Protein AF-A0A3D8I9I7-F1 (afdb_monomer_lite)

Radius of gyration: 12.38 Å; chains: 1; bounding box: 30×31×28 Å

pLDDT: mean 94.33, std 6.37, range [60.06, 98.44]

Sequence (103 aa):
MITFNFDKEYTTTPYARNEEHDKEKNGKDFEENYLSKWINEKREVLIKVDNLELPFSDSFVDASFCKLIRQDKELFNKYIKIDDKTEDEKDLLNTIKEVLARQ

Structure (mmCIF, N/CA/C/O backbone):
data_AF-A0A3D8I9I7-F1
#
_entry.id   AF-A0A3D8I9I7-F1
#
loop_
_atom_site.group_PDB
_atom_site.id
_atom_site.type_symbol
_atom_site.label_atom_id
_atom_site.label_alt_id
_atom_site.label_comp_id
_atom_site.label_asym_id
_atom_site.label_entity_id
_atom_site.label_seq_id
_atom_site.pdbx_PDB_ins_code
_atom_site.Cartn_x
_atom_site.Cartn_y
_atom_site.Cartn_z
_atom_site.occupancy
_atom_site.B_iso_or_equiv
_atom_site.auth_seq_id
_atom_site.auth_comp_id
_atom_site.auth_asym_id
_atom_site.auth_atom_id
_atom_site.pdbx_PDB_model_num
ATOM 1 N N . MET A 1 1 ? -10.817 12.903 4.342 1.00 89.50 1 MET A N 1
ATOM 2 C CA . MET A 1 1 ? -10.068 12.006 3.443 1.00 89.50 1 MET A CA 1
ATOM 3 C C . MET A 1 1 ? -9.142 12.839 2.571 1.00 89.50 1 MET A C 1
ATOM 5 O O . MET A 1 1 ? -9.613 13.818 2.003 1.00 89.50 1 MET A O 1
ATOM 9 N N . ILE A 1 2 ? -7.852 12.509 2.528 1.00 96.06 2 ILE A N 1
ATOM 10 C CA . ILE A 1 2 ? -6.859 13.129 1.633 1.00 96.06 2 ILE A CA 1
ATOM 11 C C . ILE A 1 2 ? -6.513 12.188 0.479 1.00 96.06 2 ILE A C 1
ATOM 13 O O . ILE A 1 2 ? -6.663 10.979 0.625 1.00 96.06 2 ILE A O 1
ATOM 17 N N . THR A 1 3 ? -6.039 12.734 -0.637 1.00 97.38 3 THR A N 1
ATOM 18 C CA . THR A 1 3 ? -5.545 11.948 -1.775 1.00 97.38 3 THR A CA 1
ATOM 19 C C . THR A 1 3 ? -4.024 11.926 -1.746 1.00 97.38 3 THR A C 1
ATOM 21 O O . THR A 1 3 ? -3.424 12.985 -1.588 1.00 97.38 3 THR A O 1
ATOM 24 N N . PHE A 1 4 ? -3.434 10.744 -1.909 1.00 97.56 4 PHE A N 1
ATOM 25 C CA . PHE A 1 4 ? -1.994 10.534 -2.023 1.00 97.56 4 PHE A CA 1
ATOM 26 C C . PHE A 1 4 ? -1.682 9.911 -3.385 1.00 97.56 4 PHE A C 1
ATOM 28 O O . PHE A 1 4 ? -2.145 8.808 -3.661 1.00 97.56 4 PHE A O 1
ATOM 35 N N . ASN A 1 5 ? -0.936 10.605 -4.240 1.00 96.81 5 ASN A N 1
ATOM 36 C CA . ASN A 1 5 ? -0.544 10.126 -5.567 1.00 96.81 5 ASN A CA 1
ATOM 37 C C . ASN A 1 5 ? 0.831 9.467 -5.471 1.00 96.81 5 ASN A C 1
ATOM 39 O O . ASN A 1 5 ? 1.838 10.149 -5.289 1.00 96.81 5 ASN A O 1
ATOM 43 N N . PHE A 1 6 ? 0.865 8.143 -5.559 1.00 96.12 6 PHE A N 1
ATOM 44 C CA . PHE A 1 6 ? 2.038 7.340 -5.235 1.00 96.12 6 PHE A CA 1
ATOM 45 C C . PHE A 1 6 ? 3.247 7.641 -6.135 1.00 96.12 6 PHE A C 1
ATOM 47 O O . PHE A 1 6 ? 4.361 7.794 -5.636 1.00 96.12 6 PHE A O 1
ATOM 54 N N . ASP A 1 7 ? 3.019 7.807 -7.437 1.00 94.38 7 ASP A N 1
ATOM 55 C CA . ASP A 1 7 ? 4.032 8.155 -8.439 1.00 94.38 7 ASP A CA 1
ATOM 56 C C . ASP A 1 7 ? 4.688 9.518 -8.162 1.00 94.38 7 ASP A C 1
ATOM 58 O O . ASP A 1 7 ? 5.908 9.662 -8.248 1.00 94.38 7 ASP A O 1
ATOM 62 N N . LYS A 1 8 ? 3.887 10.518 -7.773 1.00 94.19 8 LYS A N 1
ATOM 63 C CA . LYS A 1 8 ? 4.353 11.898 -7.542 1.00 94.19 8 LYS A CA 1
ATOM 64 C C . LYS A 1 8 ? 4.956 12.104 -6.164 1.00 94.19 8 LYS A C 1
ATOM 66 O O . LYS A 1 8 ? 5.865 12.915 -6.005 1.00 94.19 8 LYS A O 1
ATOM 71 N N . GLU A 1 9 ? 4.395 11.439 -5.163 1.00 95.62 9 GLU A N 1
ATOM 72 C CA . GLU A 1 9 ? 4.714 11.685 -3.757 1.00 95.62 9 GLU A CA 1
ATOM 73 C C . GLU A 1 9 ? 5.711 10.673 -3.192 1.00 95.62 9 GLU A C 1
ATOM 75 O O . GLU A 1 9 ? 6.316 10.940 -2.152 1.00 95.62 9 GLU A O 1
ATOM 80 N N . TYR A 1 10 ? 5.910 9.537 -3.868 1.00 95.06 10 TYR A N 1
ATOM 81 C CA . TYR A 1 10 ? 6.801 8.485 -3.405 1.00 95.06 10 TYR A CA 1
ATOM 82 C C . TYR A 1 10 ? 7.750 7.989 -4.494 1.00 95.06 10 TYR A C 1
ATOM 84 O O . TYR A 1 10 ? 8.901 8.432 -4.539 1.00 95.06 10 TYR A O 1
ATOM 92 N N . THR A 1 11 ? 7.309 7.085 -5.369 1.00 94.19 11 THR A N 1
ATOM 93 C CA . THR A 1 11 ? 8.162 6.476 -6.396 1.00 94.19 11 THR A CA 1
ATOM 94 C C . THR A 1 11 ? 7.349 5.918 -7.558 1.00 94.19 11 THR A C 1
ATOM 96 O O . THR A 1 11 ? 6.218 5.474 -7.373 1.00 94.19 11 THR A O 1
ATOM 99 N N . THR A 1 12 ? 7.958 5.871 -8.740 1.00 94.06 12 THR A N 1
ATOM 100 C CA . THR A 1 12 ? 7.434 5.169 -9.920 1.00 94.06 12 THR A CA 1
ATOM 101 C C . THR A 1 12 ? 7.922 3.717 -10.004 1.00 94.06 12 THR A C 1
ATOM 103 O O . THR A 1 12 ? 7.432 2.963 -10.840 1.00 94.06 12 THR A O 1
ATOM 106 N N . THR A 1 13 ? 8.855 3.295 -9.137 1.00 93.31 13 THR A N 1
ATOM 107 C CA . THR A 1 13 ? 9.466 1.950 -9.156 1.00 93.31 13 THR A CA 1
ATOM 108 C C . THR A 1 13 ? 9.425 1.241 -7.786 1.00 93.31 13 THR A C 1
ATOM 110 O O . THR A 1 13 ? 10.474 1.013 -7.173 1.00 93.31 13 THR A O 1
ATOM 113 N N . PRO A 1 14 ? 8.239 0.893 -7.250 1.00 91.50 14 PRO A N 1
ATOM 114 C CA . PRO A 1 14 ? 8.086 0.284 -5.923 1.00 91.50 14 PRO A CA 1
ATOM 115 C C . PRO A 1 14 ? 8.520 -1.190 -5.882 1.00 91.50 14 PRO A C 1
ATOM 117 O O . PRO A 1 14 ? 7.708 -2.116 -5.955 1.00 91.50 14 PRO A O 1
ATOM 120 N N . TYR A 1 15 ? 9.829 -1.412 -5.743 1.00 89.19 15 TYR A N 1
ATOM 121 C CA . TYR A 1 15 ? 10.427 -2.740 -5.886 1.00 89.19 15 TYR A CA 1
ATOM 122 C C . TYR A 1 15 ? 11.003 -3.333 -4.593 1.00 89.19 15 TYR A C 1
ATOM 124 O O . TYR A 1 15 ? 10.799 -4.512 -4.307 1.00 89.19 15 TYR A O 1
ATOM 132 N N . ALA A 1 16 ? 11.761 -2.573 -3.806 1.00 88.75 16 ALA A N 1
ATOM 133 C CA . ALA A 1 16 ? 12.547 -3.152 -2.717 1.00 88.75 16 ALA A CA 1
ATOM 134 C C . ALA A 1 16 ? 11.723 -3.386 -1.443 1.00 88.75 16 ALA A C 1
ATOM 136 O O . ALA A 1 16 ? 10.828 -2.611 -1.107 1.00 88.75 16 ALA A O 1
ATOM 137 N N . ARG A 1 17 ? 12.087 -4.425 -0.677 1.00 88.75 17 ARG A N 1
ATOM 138 C CA . ARG A 1 17 ? 11.521 -4.683 0.659 1.00 88.75 17 ARG A CA 1
ATOM 139 C C . ARG A 1 17 ? 12.000 -3.652 1.688 1.00 88.75 17 ARG A C 1
ATOM 141 O O . ARG A 1 17 ? 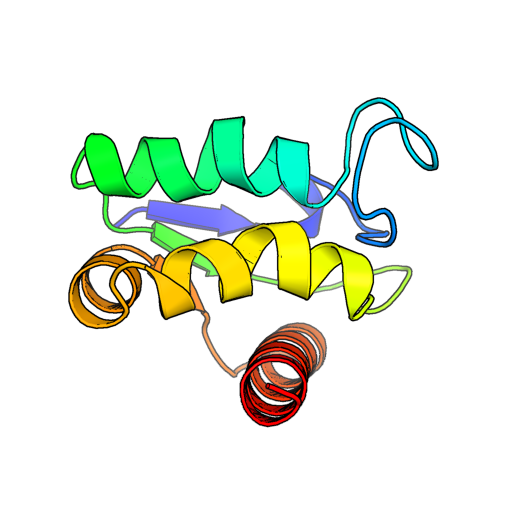11.210 -3.181 2.499 1.00 88.75 17 ARG A O 1
ATOM 148 N N . ASN A 1 18 ? 13.302 -3.366 1.678 1.00 85.94 18 ASN A N 1
ATOM 149 C CA . ASN A 1 18 ? 14.042 -2.619 2.696 1.00 85.94 18 ASN A CA 1
ATOM 150 C C . ASN A 1 18 ? 15.301 -1.949 2.089 1.00 85.94 18 ASN A C 1
ATOM 152 O O . ASN A 1 18 ? 15.574 -2.057 0.889 1.00 85.94 18 ASN A O 1
ATOM 156 N N . GLU A 1 19 ? 16.092 -1.318 2.959 1.00 83.81 19 GLU A N 1
ATOM 157 C CA . GLU A 1 19 ? 17.339 -0.601 2.652 1.00 83.81 19 GLU A CA 1
ATOM 158 C C . GLU A 1 19 ? 18.488 -1.455 2.088 1.00 83.81 19 GLU A C 1
ATOM 160 O O . GLU A 1 19 ? 1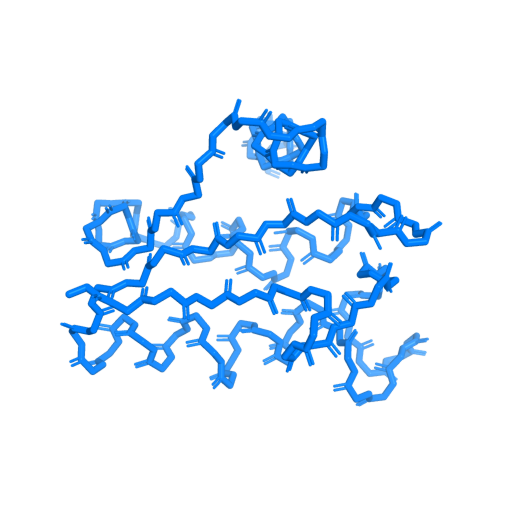9.460 -0.898 1.578 1.00 83.81 19 GLU A O 1
ATOM 165 N N . GLU A 1 20 ? 18.379 -2.789 2.121 1.00 78.88 20 GLU A N 1
ATOM 166 C CA . GLU A 1 20 ? 19.382 -3.691 1.529 1.00 78.88 20 GLU A CA 1
ATOM 167 C C . GLU A 1 20 ? 19.388 -3.611 -0.004 1.00 78.88 20 GLU A C 1
ATOM 169 O O . GLU A 1 20 ? 20.423 -3.828 -0.634 1.00 78.88 20 GLU A O 1
ATOM 174 N N . HIS A 1 21 ? 18.240 -3.276 -0.602 1.00 71.12 21 HIS A N 1
ATOM 175 C CA . HIS A 1 21 ? 18.051 -3.227 -2.053 1.00 71.12 21 HIS A CA 1
ATOM 176 C C . HIS A 1 21 ? 17.671 -1.836 -2.580 1.00 71.12 21 HIS A C 1
ATOM 178 O O . HIS A 1 21 ? 17.938 -1.551 -3.744 1.00 71.12 21 HIS A O 1
ATOM 184 N N . ASP A 1 22 ? 17.093 -0.969 -1.744 1.00 74.56 22 ASP A N 1
ATOM 185 C CA . ASP A 1 22 ? 16.852 0.446 -2.051 1.00 74.56 22 ASP A CA 1
ATOM 186 C C . ASP A 1 22 ? 16.846 1.248 -0.751 1.00 74.56 22 ASP A C 1
ATOM 188 O O . ASP A 1 22 ? 16.035 0.986 0.135 1.00 74.56 22 ASP A O 1
ATOM 192 N N . LYS A 1 23 ? 17.746 2.223 -0.626 1.00 71.25 23 LYS A N 1
ATOM 193 C CA . LYS A 1 23 ? 17.993 2.923 0.639 1.00 71.25 23 LYS A CA 1
ATOM 194 C C . LYS A 1 23 ? 16.845 3.812 1.107 1.00 71.25 23 LYS A C 1
ATOM 196 O O . LYS A 1 23 ? 16.713 3.983 2.312 1.00 71.25 23 LYS A O 1
ATOM 201 N N . GLU A 1 24 ? 16.058 4.393 0.203 1.00 76.75 24 GLU A N 1
ATOM 202 C CA . GLU A 1 24 ? 15.176 5.514 0.570 1.00 76.75 24 GLU A CA 1
ATOM 203 C C . GLU A 1 24 ? 13.715 5.324 0.156 1.00 76.75 24 GLU A C 1
ATOM 205 O O . GLU A 1 24 ? 12.856 5.993 0.720 1.00 76.75 24 GLU A O 1
ATOM 210 N N . LYS A 1 25 ? 13.398 4.433 -0.796 1.00 88.00 25 LYS A N 1
ATOM 211 C CA . LYS A 1 25 ? 12.025 4.284 -1.317 1.00 88.00 25 LYS A CA 1
ATOM 212 C C . LYS A 1 25 ? 11.593 2.821 -1.429 1.00 88.00 25 LYS A C 1
ATOM 214 O O . LYS A 1 25 ? 11.341 2.293 -2.511 1.00 88.00 25 LYS A O 1
ATOM 219 N N . ASN A 1 26 ? 11.530 2.153 -0.280 1.00 94.31 26 ASN A N 1
ATOM 220 C CA . ASN A 1 26 ? 11.247 0.723 -0.145 1.00 94.31 26 ASN A CA 1
ATOM 221 C C . ASN A 1 26 ? 9.988 0.442 0.700 1.00 94.31 26 ASN A C 1
ATOM 223 O O . ASN A 1 26 ? 9.449 1.319 1.368 1.00 94.31 26 ASN A O 1
ATOM 227 N N . GLY A 1 27 ? 9.514 -0.806 0.695 1.00 95.19 27 GLY A N 1
ATOM 228 C CA . GLY A 1 27 ? 8.269 -1.181 1.371 1.00 95.19 27 GLY A CA 1
ATOM 229 C C . GLY A 1 27 ? 8.266 -0.893 2.878 1.00 95.19 27 GLY A C 1
ATOM 230 O O . GLY A 1 27 ? 7.250 -0.448 3.407 1.00 95.19 27 GLY A O 1
ATOM 231 N N . LYS A 1 28 ? 9.397 -1.095 3.567 1.00 95.38 28 LYS A N 1
ATOM 232 C CA . LYS A 1 28 ? 9.539 -0.764 4.994 1.00 95.38 28 LYS A CA 1
ATOM 233 C C . LYS A 1 28 ? 9.428 0.743 5.236 1.00 95.38 28 LYS A C 1
ATOM 235 O O . LYS A 1 28 ? 8.716 1.157 6.143 1.00 95.38 28 LYS A O 1
ATOM 240 N N . ASP A 1 29 ? 10.093 1.552 4.420 1.00 95.94 29 ASP A N 1
ATOM 241 C CA . ASP A 1 29 ? 10.005 3.008 4.517 1.00 95.94 29 ASP A CA 1
ATOM 242 C C . ASP A 1 29 ? 8.563 3.502 4.292 1.00 95.94 29 ASP A C 1
ATOM 244 O O . ASP A 1 29 ? 8.034 4.266 5.102 1.00 95.94 29 ASP A O 1
ATOM 248 N N . PHE A 1 30 ? 7.880 2.995 3.259 1.00 97.31 30 PHE A N 1
ATOM 249 C CA . PHE A 1 30 ? 6.489 3.367 2.991 1.00 97.31 30 PHE A CA 1
ATOM 250 C C . PHE A 1 30 ? 5.539 2.954 4.128 1.00 97.31 30 PHE A C 1
ATOM 252 O O . PHE A 1 30 ? 4.606 3.683 4.472 1.00 97.31 30 PHE A O 1
ATOM 259 N N . GLU A 1 31 ? 5.781 1.799 4.749 1.00 97.00 31 GLU A N 1
ATOM 260 C CA . GLU A 1 31 ? 5.051 1.377 5.942 1.00 97.00 31 GLU A CA 1
ATOM 261 C C . GLU A 1 31 ? 5.213 2.376 7.090 1.00 97.00 31 GLU A C 1
ATOM 263 O O . GLU A 1 31 ? 4.226 2.939 7.568 1.00 97.00 31 GLU A O 1
ATOM 268 N N . GLU A 1 32 ? 6.458 2.602 7.509 1.00 95.88 32 GLU A N 1
ATOM 269 C CA . GLU A 1 32 ? 6.790 3.309 8.744 1.00 95.88 32 GLU A CA 1
ATOM 270 C C . GLU A 1 32 ? 6.479 4.809 8.634 1.00 95.88 32 GLU A C 1
ATOM 272 O O . GLU A 1 32 ? 5.897 5.400 9.550 1.00 95.88 32 GLU A O 1
ATOM 277 N N . ASN A 1 33 ? 6.808 5.424 7.495 1.00 95.88 33 ASN A N 1
ATOM 278 C CA . ASN A 1 33 ? 6.731 6.874 7.322 1.00 95.88 33 ASN A CA 1
ATOM 279 C C . ASN A 1 33 ? 5.391 7.365 6.754 1.00 95.88 33 ASN A C 1
ATOM 281 O O . ASN A 1 33 ? 5.060 8.546 6.922 1.00 95.88 33 ASN A O 1
ATOM 285 N N . TYR A 1 34 ? 4.598 6.478 6.141 1.00 97.12 34 TYR A N 1
ATOM 286 C CA . TYR A 1 34 ? 3.322 6.831 5.516 1.00 97.12 34 TYR A CA 1
ATOM 287 C C . TYR A 1 34 ? 2.156 6.034 6.107 1.00 97.12 34 TYR A C 1
ATOM 289 O O . TYR A 1 34 ? 1.362 6.602 6.859 1.00 97.12 34 TYR A O 1
ATOM 297 N N . LEU A 1 35 ? 2.045 4.731 5.821 1.00 97.81 35 LEU A N 1
ATOM 298 C CA . LEU A 1 35 ? 0.848 3.945 6.163 1.00 97.81 35 LEU A CA 1
ATOM 299 C C . LEU A 1 35 ? 0.576 3.903 7.674 1.00 97.81 35 LEU A C 1
ATOM 301 O O . LEU A 1 35 ? -0.516 4.269 8.119 1.00 97.81 35 LEU A O 1
ATOM 305 N N . SER A 1 36 ? 1.574 3.517 8.472 1.00 97.56 36 SER A N 1
ATOM 306 C CA . SER A 1 36 ? 1.461 3.449 9.932 1.00 97.56 36 SER A CA 1
ATOM 307 C C . SER A 1 36 ? 1.196 4.816 10.541 1.00 97.56 36 SER A C 1
ATOM 309 O O . SER A 1 36 ? 0.357 4.955 11.434 1.00 97.56 36 SER A O 1
ATOM 311 N N . LYS A 1 37 ? 1.853 5.857 10.023 1.00 97.31 37 LYS A N 1
ATOM 312 C CA . LYS A 1 37 ? 1.627 7.233 10.462 1.00 97.31 37 LYS A CA 1
ATOM 313 C C . LYS A 1 37 ? 0.180 7.665 10.228 1.00 97.31 37 LYS A C 1
ATOM 315 O O . LYS A 1 37 ? -0.458 8.163 11.152 1.00 97.31 37 LYS A O 1
ATOM 320 N N . TRP A 1 38 ? -0.367 7.432 9.036 1.00 97.88 38 TRP A N 1
ATOM 321 C CA . TRP A 1 38 ? -1.747 7.797 8.712 1.00 97.88 38 TRP A CA 1
ATOM 322 C C . TRP A 1 38 ? -2.768 7.051 9.567 1.00 97.88 38 TRP A C 1
ATOM 324 O O . TRP A 1 38 ? -3.711 7.667 10.065 1.00 97.88 38 TRP A O 1
ATOM 334 N N . ILE A 1 39 ? -2.558 5.753 9.797 1.00 97.75 39 ILE A N 1
ATOM 335 C CA . ILE A 1 39 ? -3.418 4.947 10.670 1.00 97.75 39 ILE A CA 1
ATOM 336 C C . ILE A 1 39 ? -3.375 5.473 12.114 1.00 97.75 39 ILE A C 1
ATOM 338 O O . ILE A 1 39 ? -4.427 5.706 12.715 1.00 97.75 39 ILE A O 1
ATOM 342 N N . ASN A 1 40 ? -2.180 5.732 12.653 1.00 97.06 40 ASN A N 1
ATOM 343 C CA . ASN A 1 40 ? -1.997 6.239 14.017 1.00 97.06 40 ASN A CA 1
ATOM 344 C C . ASN A 1 40 ? -2.603 7.637 14.209 1.00 97.06 40 ASN A C 1
ATOM 346 O O . ASN A 1 40 ? -3.237 7.913 15.229 1.00 97.06 40 ASN A O 1
ATOM 350 N N . GLU A 1 41 ? -2.470 8.504 13.206 1.00 97.38 41 GLU A N 1
ATOM 351 C CA . GLU A 1 41 ? -3.069 9.842 13.180 1.00 97.38 41 GLU A CA 1
ATOM 352 C C . GLU A 1 41 ? -4.579 9.823 12.875 1.00 97.38 41 GLU A C 1
ATOM 354 O O . GLU A 1 41 ? -5.218 10.877 12.858 1.00 97.38 41 GLU A O 1
ATOM 359 N N . LYS A 1 42 ? -5.175 8.641 12.652 1.00 97.00 42 LYS A N 1
ATOM 360 C CA . LYS A 1 42 ? -6.582 8.453 12.250 1.00 97.00 42 LYS A CA 1
ATOM 361 C C . LYS A 1 42 ? -6.946 9.241 10.990 1.00 97.00 42 LYS A C 1
ATOM 363 O O . LYS A 1 42 ? -8.056 9.761 10.851 1.00 97.00 42 LYS A O 1
ATOM 368 N N . ARG A 1 43 ? -5.993 9.353 10.071 1.00 97.69 43 ARG A N 1
ATOM 369 C CA . ARG A 1 43 ? -6.128 10.101 8.829 1.00 97.69 43 ARG A CA 1
ATOM 370 C C . ARG A 1 43 ? -6.613 9.171 7.728 1.00 97.69 43 ARG A C 1
ATOM 372 O O . ARG A 1 43 ? -5.896 8.273 7.314 1.00 97.69 43 ARG A O 1
ATOM 379 N N . GLU A 1 44 ? -7.817 9.421 7.222 1.00 98.06 44 GLU A N 1
ATOM 380 C CA . GLU A 1 44 ? -8.314 8.719 6.036 1.00 98.06 44 GLU A CA 1
ATOM 381 C C . GLU A 1 44 ? -7.574 9.183 4.773 1.00 98.06 44 GLU A C 1
ATOM 383 O O . GLU A 1 44 ? -7.594 10.377 4.443 1.00 98.06 44 GLU A O 1
ATOM 388 N N . VAL A 1 45 ? -6.971 8.240 4.054 1.00 98.38 45 VAL A N 1
ATOM 389 C CA . VAL A 1 45 ? -6.170 8.443 2.845 1.00 98.38 45 VAL A CA 1
ATOM 390 C C . VAL A 1 45 ? -6.696 7.570 1.711 1.00 98.38 45 VAL A C 1
ATOM 392 O O . VAL A 1 45 ? -6.923 6.373 1.876 1.00 98.38 45 VAL A O 1
ATOM 395 N N . LEU A 1 46 ? -6.870 8.189 0.547 1.00 98.25 46 LEU A N 1
ATOM 396 C CA . LEU A 1 46 ? -7.083 7.527 -0.729 1.00 98.25 46 LEU A CA 1
ATOM 397 C C . LEU A 1 46 ? -5.757 7.515 -1.490 1.00 98.25 46 LEU A C 1
ATOM 399 O O . LEU A 1 46 ? -5.297 8.563 -1.944 1.00 98.25 46 LEU A O 1
ATOM 403 N N . ILE A 1 47 ? -5.155 6.341 -1.616 1.00 97.81 47 ILE A N 1
ATOM 404 C CA . ILE A 1 47 ? -3.960 6.118 -2.419 1.00 97.81 47 ILE A CA 1
ATOM 405 C C . ILE A 1 47 ? -4.390 5.993 -3.878 1.00 97.81 47 ILE A C 1
ATOM 407 O O . ILE A 1 47 ? -5.258 5.191 -4.228 1.00 97.81 47 ILE A O 1
ATOM 411 N N . LYS A 1 48 ? -3.776 6.828 -4.706 1.00 97.75 48 LYS A N 1
ATOM 412 C CA . LYS A 1 48 ? -3.882 6.854 -6.154 1.00 97.75 48 LYS A CA 1
ATOM 413 C C . LYS A 1 48 ? -2.585 6.352 -6.741 1.00 97.75 48 LYS A C 1
ATOM 415 O O . LYS A 1 48 ? -1.518 6.831 -6.363 1.00 97.75 48 LYS A O 1
ATOM 420 N N . VAL A 1 49 ? -2.695 5.391 -7.645 1.00 96.31 49 VAL A N 1
ATOM 421 C CA . VAL A 1 49 ? -1.553 4.819 -8.348 1.00 96.31 49 VAL A CA 1
ATOM 422 C C . VAL A 1 49 ? -1.826 4.931 -9.833 1.00 96.31 49 VAL A C 1
ATOM 424 O O . VAL A 1 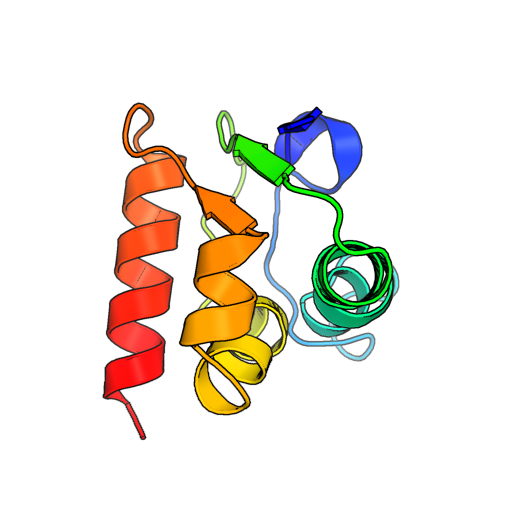49 ? -2.868 4.499 -10.312 1.00 96.31 49 VAL A O 1
ATOM 427 N N . ASP A 1 50 ? -0.918 5.557 -10.554 1.00 95.12 50 ASP A N 1
ATOM 428 C CA . ASP A 1 50 ? -0.966 5.645 -12.003 1.00 95.12 50 ASP A CA 1
ATOM 429 C C . ASP A 1 50 ? 0.444 5.939 -12.505 1.00 95.12 50 ASP A C 1
ATOM 431 O O . ASP A 1 50 ? 1.232 6.554 -11.783 1.00 95.12 50 ASP A O 1
ATOM 435 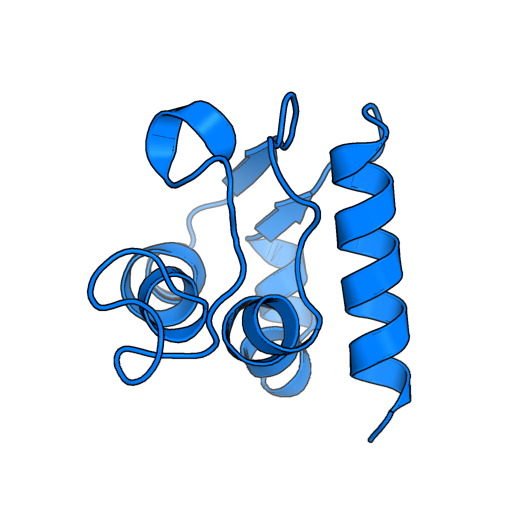N N . ASN A 1 51 ? 0.736 5.574 -13.748 1.00 93.75 51 ASN A N 1
ATOM 436 C CA . ASN A 1 51 ? 2.008 5.857 -14.413 1.00 93.75 51 ASN A CA 1
ATOM 437 C C . ASN A 1 51 ? 3.238 5.304 -13.668 1.00 93.75 51 ASN A C 1
ATOM 439 O O . ASN A 1 51 ? 4.269 5.980 -13.581 1.00 93.75 51 ASN A O 1
ATOM 443 N N . LEU A 1 52 ? 3.153 4.083 -13.136 1.00 93.94 52 LEU A N 1
ATOM 444 C CA . LEU A 1 52 ? 4.344 3.408 -12.627 1.00 93.94 52 LEU A CA 1
ATOM 445 C C . LEU A 1 52 ? 5.280 3.003 -13.776 1.00 93.94 52 LEU A C 1
ATOM 447 O O . LEU A 1 52 ? 4.855 2.516 -14.821 1.00 93.94 52 LEU A O 1
ATOM 451 N N . GLU A 1 53 ? 6.585 3.171 -13.566 1.00 94.25 53 GLU A N 1
ATOM 452 C CA . GLU A 1 53 ? 7.611 2.648 -14.475 1.00 94.25 53 GLU A CA 1
ATOM 453 C C . GLU A 1 53 ? 7.799 1.140 -14.286 1.00 94.25 53 GLU A C 1
ATOM 455 O O . GLU A 1 53 ? 8.106 0.423 -15.239 1.00 94.25 53 GLU A O 1
ATOM 460 N N . LEU A 1 54 ? 7.613 0.656 -13.053 1.00 90.31 54 LEU A N 1
ATOM 461 C CA . LEU A 1 54 ? 7.621 -0.761 -12.713 1.00 90.31 54 LEU A CA 1
ATOM 462 C C . LEU A 1 54 ? 6.435 -1.096 -11.807 1.00 90.31 54 LEU A C 1
ATOM 464 O O . LEU A 1 54 ? 6.147 -0.332 -10.884 1.00 90.31 54 LEU A O 1
ATOM 468 N N . PRO A 1 55 ? 5.787 -2.256 -12.005 1.00 91.69 55 PRO A N 1
ATOM 469 C CA . PRO A 1 55 ? 4.708 -2.684 -11.132 1.00 91.69 55 PRO A CA 1
ATOM 470 C C . PRO A 1 55 ? 5.220 -2.931 -9.709 1.00 91.69 55 PRO A C 1
ATOM 472 O O . PRO A 1 55 ? 6.408 -3.178 -9.473 1.00 91.69 55 PRO A O 1
ATOM 475 N N . PHE A 1 56 ? 4.291 -2.916 -8.757 1.00 95.06 56 PHE A N 1
ATOM 476 C CA . PHE A 1 56 ? 4.568 -3.275 -7.373 1.00 95.06 56 PHE A CA 1
ATOM 477 C C . PHE A 1 56 ? 5.121 -4.693 -7.262 1.00 95.06 56 PHE A C 1
ATOM 479 O O . PHE A 1 56 ? 4.469 -5.659 -7.660 1.00 95.06 56 PHE A O 1
ATOM 486 N N . SER A 1 57 ? 6.302 -4.828 -6.660 1.00 95.06 57 SER A N 1
ATOM 487 C CA . SER A 1 57 ? 6.83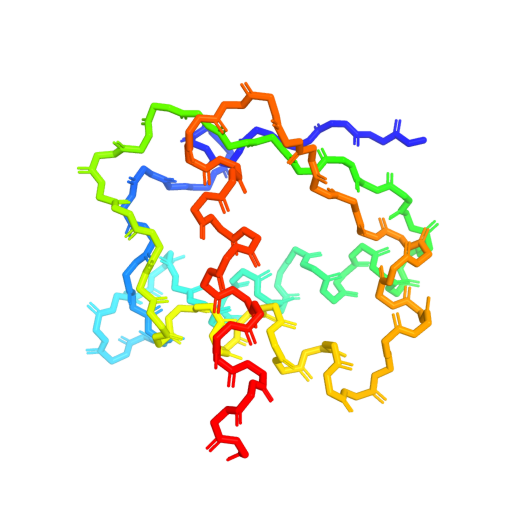4 -6.151 -6.344 1.00 95.06 57 SER A CA 1
ATOM 488 C C . SER A 1 57 ? 6.126 -6.754 -5.125 1.00 95.06 57 SER A C 1
ATOM 490 O O . SER A 1 57 ? 5.739 -6.045 -4.188 1.00 95.06 57 SER A O 1
ATOM 492 N N . ASP A 1 58 ? 6.055 -8.084 -5.079 1.00 96.06 58 ASP A N 1
ATOM 493 C CA . ASP A 1 58 ? 5.556 -8.821 -3.913 1.00 96.06 58 ASP A CA 1
ATOM 494 C C . ASP A 1 58 ? 6.301 -8.434 -2.630 1.00 96.06 58 ASP A C 1
ATOM 496 O O . ASP A 1 58 ? 5.696 -8.258 -1.578 1.00 96.06 58 ASP A O 1
ATOM 500 N N . SER A 1 59 ? 7.623 -8.266 -2.719 1.00 94.81 59 SER A N 1
ATOM 501 C CA . SER A 1 59 ? 8.485 -7.905 -1.590 1.00 94.81 59 SER A CA 1
ATOM 502 C C . SER A 1 59 ? 8.169 -6.518 -1.035 1.00 94.81 59 SER A C 1
ATOM 504 O O . SER A 1 59 ? 8.152 -6.334 0.185 1.00 94.81 59 SER A O 1
ATOM 506 N N . PHE A 1 60 ? 7.911 -5.545 -1.913 1.00 96.69 60 PHE A N 1
ATOM 507 C CA . PHE A 1 60 ? 7.484 -4.210 -1.509 1.00 96.69 60 PHE A CA 1
ATOM 508 C C . PHE A 1 60 ? 6.116 -4.280 -0.826 1.00 96.69 60 PHE A C 1
ATOM 510 O O . PHE A 1 60 ? 5.939 -3.762 0.279 1.00 96.69 60 PHE A O 1
ATOM 517 N N . VAL A 1 61 ? 5.153 -4.947 -1.470 1.00 97.31 61 VAL A N 1
ATOM 518 C CA . VAL A 1 61 ? 3.760 -5.041 -1.011 1.00 97.31 61 VAL A CA 1
ATOM 519 C C . VAL A 1 61 ? 3.634 -5.815 0.297 1.00 97.31 61 VAL A C 1
ATOM 521 O O . VAL A 1 61 ? 2.834 -5.442 1.159 1.00 97.31 61 VAL A O 1
ATOM 524 N N . ASP A 1 62 ? 4.444 -6.856 0.483 1.00 96.94 62 ASP A N 1
ATOM 525 C CA . ASP A 1 62 ? 4.504 -7.624 1.722 1.00 96.94 62 ASP A CA 1
ATOM 526 C C . ASP A 1 62 ? 4.958 -6.752 2.899 1.00 96.94 62 ASP A C 1
ATOM 528 O O . ASP A 1 62 ? 4.305 -6.724 3.944 1.00 96.94 62 ASP A O 1
ATOM 532 N N . ALA A 1 63 ? 6.055 -6.008 2.714 1.00 96.06 63 ALA A N 1
ATOM 533 C CA . ALA A 1 63 ? 6.649 -5.182 3.763 1.00 96.06 63 ALA A CA 1
ATOM 534 C C . ALA A 1 63 ? 5.840 -3.926 4.104 1.00 96.06 63 ALA A C 1
ATOM 536 O O . ALA A 1 63 ? 5.915 -3.472 5.244 1.00 96.06 63 ALA A O 1
ATOM 537 N N . SER A 1 64 ? 5.071 -3.402 3.147 1.00 97.00 64 SER A N 1
ATOM 538 C CA . SER A 1 64 ? 4.247 -2.204 3.320 1.00 97.00 64 SER A CA 1
ATOM 539 C C . SER A 1 64 ? 2.808 -2.528 3.717 1.00 97.00 64 SER A C 1
ATOM 541 O O . SER A 1 64 ? 2.419 -2.423 4.880 1.00 97.00 64 SER A O 1
ATOM 543 N N . PHE A 1 65 ? 2.004 -2.942 2.744 1.00 97.94 65 PHE A N 1
ATOM 544 C CA . PHE A 1 65 ? 0.566 -3.120 2.898 1.00 97.94 65 PHE A CA 1
ATOM 545 C C . PHE A 1 65 ? 0.230 -4.384 3.687 1.00 97.94 65 PHE A C 1
ATOM 547 O O . PHE A 1 65 ? -0.499 -4.332 4.680 1.00 97.94 65 PHE A O 1
ATOM 554 N N . CYS A 1 66 ? 0.759 -5.537 3.269 1.00 97.56 66 CYS A N 1
ATOM 555 C CA . CYS A 1 66 ? 0.304 -6.819 3.808 1.00 97.56 66 CYS A CA 1
ATOM 556 C C . CYS A 1 66 ? 0.708 -7.001 5.269 1.00 97.56 66 CYS A C 1
ATOM 558 O O . CYS A 1 66 ? -0.067 -7.558 6.043 1.00 97.56 66 CYS A O 1
ATOM 560 N N . LYS A 1 67 ? 1.883 -6.502 5.673 1.00 95.69 67 LYS A N 1
ATOM 561 C CA . LYS A 1 67 ? 2.304 -6.463 7.078 1.00 95.69 67 LYS A CA 1
ATOM 562 C C . LYS A 1 67 ? 1.235 -5.817 7.967 1.00 95.69 67 LYS A C 1
ATOM 564 O O . LYS A 1 67 ? 0.827 -6.433 8.948 1.00 95.69 67 LYS A O 1
ATOM 569 N N . LEU A 1 68 ? 0.745 -4.630 7.602 1.00 97.12 68 LEU A N 1
ATOM 570 C CA . LEU A 1 68 ? -0.270 -3.912 8.381 1.00 97.12 68 LEU A CA 1
ATOM 571 C C . LEU A 1 68 ? -1.652 -4.563 8.292 1.00 97.12 68 LEU A C 1
ATOM 573 O O . LEU A 1 68 ? -2.334 -4.694 9.305 1.00 97.12 68 LEU A O 1
ATOM 577 N N . ILE A 1 69 ? -2.046 -5.045 7.110 1.00 97.75 69 ILE A N 1
ATOM 578 C CA . ILE A 1 69 ? -3.322 -5.754 6.929 1.00 97.75 69 ILE A CA 1
ATOM 579 C C . ILE A 1 69 ? -3.379 -7.022 7.793 1.00 97.75 69 ILE A C 1
ATOM 581 O O . ILE A 1 69 ? -4.426 -7.323 8.366 1.00 97.75 69 ILE A O 1
ATOM 585 N N . ARG A 1 70 ? -2.271 -7.768 7.910 1.00 96.62 70 ARG A N 1
ATOM 586 C CA . ARG A 1 70 ? -2.192 -8.958 8.775 1.00 96.62 70 ARG A CA 1
ATOM 587 C C . ARG A 1 70 ? -2.289 -8.610 10.264 1.00 96.62 70 ARG A C 1
ATOM 589 O O . ARG A 1 70 ? -2.764 -9.441 11.030 1.00 96.62 70 ARG A O 1
ATOM 596 N N . GLN A 1 71 ? -1.840 -7.422 10.675 1.00 95.81 71 GLN A N 1
ATOM 597 C CA . GLN A 1 71 ? -1.919 -6.972 12.068 1.00 95.81 71 GLN A CA 1
ATOM 598 C C . GLN A 1 71 ? -3.337 -6.541 12.453 1.00 95.81 71 GLN A C 1
ATOM 600 O O . GLN A 1 71 ? -3.859 -7.012 13.460 1.00 95.81 71 GLN A O 1
ATOM 605 N N . ASP A 1 72 ? -3.958 -5.667 11.657 1.00 97.06 72 ASP A N 1
ATOM 606 C CA . ASP A 1 72 ? -5.329 -5.206 11.881 1.00 97.06 72 ASP A CA 1
ATOM 607 C C . ASP A 1 72 ? -5.975 -4.741 10.566 1.00 97.06 72 ASP A C 1
ATOM 609 O O . ASP A 1 72 ? -5.897 -3.580 10.151 1.00 97.06 72 ASP A O 1
ATOM 613 N N . LYS A 1 73 ? -6.640 -5.682 9.892 1.00 97.25 73 LYS A N 1
ATOM 614 C CA . LYS A 1 73 ? -7.313 -5.439 8.613 1.00 97.25 73 LYS A CA 1
ATOM 615 C C . LYS A 1 73 ? -8.441 -4.415 8.719 1.00 97.25 73 LYS A C 1
ATOM 617 O O . LYS A 1 73 ? -8.655 -3.654 7.776 1.00 97.25 73 LYS A O 1
ATOM 622 N N . GLU A 1 74 ? -9.195 -4.418 9.817 1.00 97.75 74 GLU A N 1
ATOM 623 C CA . GLU A 1 74 ? -10.323 -3.497 9.981 1.00 97.75 74 GLU A CA 1
ATOM 624 C C . GLU A 1 74 ? -9.820 -2.065 10.130 1.00 97.75 74 GLU A C 1
ATOM 626 O O . GLU A 1 74 ? -10.323 -1.157 9.463 1.00 97.75 74 GLU A O 1
ATOM 631 N N . LEU A 1 75 ? -8.783 -1.873 10.947 1.00 97.31 75 LEU A N 1
ATOM 632 C CA . LEU A 1 75 ? -8.151 -0.577 11.137 1.00 97.31 75 LEU A CA 1
ATOM 633 C C . LEU A 1 75 ? -7.485 -0.077 9.853 1.00 97.31 75 LEU A C 1
ATOM 635 O O . LEU A 1 75 ? -7.659 1.090 9.497 1.00 97.31 75 LEU A O 1
ATOM 639 N N . PHE A 1 76 ? -6.785 -0.958 9.131 1.00 98.12 76 PHE A N 1
ATOM 640 C CA . PHE A 1 76 ? -6.194 -0.628 7.836 1.00 98.12 76 PHE A CA 1
ATOM 641 C C . PHE A 1 76 ? -7.268 -0.149 6.850 1.00 98.12 76 PHE A C 1
ATOM 643 O O . PHE A 1 76 ? -7.189 0.975 6.362 1.00 98.12 76 PHE A O 1
ATOM 650 N N . ASN A 1 77 ? -8.321 -0.943 6.626 1.00 97.62 77 ASN A N 1
ATOM 651 C CA . ASN A 1 77 ? -9.391 -0.610 5.675 1.00 97.62 77 ASN A CA 1
ATOM 652 C C . ASN A 1 77 ? -10.189 0.642 6.070 1.00 97.62 77 ASN A C 1
ATOM 654 O O . ASN A 1 77 ? -10.814 1.281 5.221 1.00 97.62 77 ASN A O 1
ATOM 658 N N . LYS A 1 78 ? -10.206 0.992 7.362 1.00 98.12 78 LYS A N 1
ATOM 659 C CA . LYS A 1 78 ? -10.859 2.207 7.849 1.00 98.12 78 LYS A CA 1
ATOM 660 C C . LYS A 1 78 ? -10.142 3.470 7.380 1.00 98.12 78 LYS A C 1
ATOM 662 O O . LYS A 1 78 ? -10.815 4.439 7.032 1.00 98.12 78 LYS A O 1
ATOM 667 N N . TYR A 1 79 ? -8.810 3.471 7.388 1.00 98.44 79 TYR A N 1
ATOM 668 C CA . TYR A 1 79 ? -8.022 4.672 7.106 1.00 98.44 79 TYR A CA 1
ATOM 669 C C . TYR A 1 79 ? -7.345 4.661 5.742 1.00 98.44 79 TYR A C 1
ATOM 671 O O . TYR A 1 79 ? -7.108 5.733 5.200 1.00 98.44 79 TYR A O 1
ATOM 679 N N . ILE A 1 80 ? -7.067 3.499 5.160 1.00 98.44 80 ILE A N 1
ATOM 680 C CA . ILE A 1 80 ? -6.372 3.376 3.881 1.00 98.44 80 ILE A CA 1
ATOM 681 C C . ILE A 1 80 ? -7.331 2.811 2.840 1.00 98.44 80 ILE A C 1
ATOM 683 O O . ILE A 1 80 ? -7.905 1.736 3.012 1.00 98.44 80 ILE A O 1
ATOM 687 N N . LYS A 1 81 ? -7.499 3.548 1.743 1.00 98.00 81 LYS A N 1
ATOM 688 C CA . LYS A 1 81 ? -8.282 3.135 0.577 1.00 98.00 81 LYS A CA 1
ATOM 689 C C . LYS A 1 81 ? -7.414 3.202 -0.667 1.00 98.00 81 LYS A C 1
ATOM 691 O O . LYS A 1 81 ? -6.617 4.123 -0.807 1.00 98.00 81 LYS A O 1
ATOM 696 N N . ILE A 1 82 ? -7.607 2.252 -1.568 1.00 97.25 82 ILE A N 1
ATOM 697 C CA . ILE A 1 82 ? -7.011 2.217 -2.905 1.00 97.25 82 ILE A CA 1
ATOM 698 C C . ILE A 1 82 ? -8.203 2.129 -3.865 1.00 97.25 82 ILE A C 1
ATOM 700 O O . ILE A 1 82 ? -9.132 1.362 -3.600 1.00 97.25 82 ILE A O 1
ATOM 704 N N . ASP A 1 83 ? -8.245 2.985 -4.886 1.00 92.12 83 ASP A N 1
ATOM 705 C CA . ASP A 1 83 ? -9.291 2.923 -5.924 1.00 92.12 83 ASP A CA 1
ATOM 706 C C . ASP A 1 83 ? -8.987 1.764 -6.896 1.00 92.12 83 ASP A C 1
ATOM 708 O O . ASP A 1 83 ? -7.964 1.105 -6.754 1.00 92.12 83 ASP A O 1
ATOM 712 N N . ASP A 1 84 ? -9.855 1.489 -7.866 1.00 95.19 84 ASP A N 1
ATOM 713 C CA . ASP A 1 84 ? -9.668 0.416 -8.862 1.00 95.19 84 ASP A CA 1
ATOM 714 C C . ASP A 1 84 ? -9.838 0.916 -10.309 1.00 95.19 84 ASP A C 1
ATOM 716 O O . ASP A 1 84 ? -10.318 0.204 -11.197 1.00 95.19 84 ASP A O 1
ATOM 720 N N . LYS A 1 85 ? -9.463 2.176 -10.556 1.00 96.94 85 LYS A N 1
ATOM 721 C CA . LYS A 1 85 ? -9.747 2.884 -11.811 1.00 96.94 85 LYS A CA 1
ATOM 722 C C . LYS A 1 85 ? -8.630 2.757 -12.832 1.00 96.94 85 LYS A C 1
ATOM 724 O O . LYS A 1 85 ? -8.932 2.698 -14.024 1.00 96.94 85 LYS A O 1
ATOM 729 N N . THR A 1 86 ? -7.378 2.737 -12.390 1.00 96.94 86 THR A N 1
ATOM 730 C CA . THR A 1 86 ? -6.210 2.539 -13.260 1.00 96.94 86 THR A CA 1
ATOM 731 C C . THR A 1 86 ? -5.784 1.071 -13.269 1.00 96.94 86 THR A C 1
ATOM 733 O O . THR A 1 86 ? -6.191 0.287 -12.409 1.00 96.94 86 THR A O 1
ATOM 736 N N . GLU A 1 87 ? -4.979 0.677 -14.256 1.00 96.75 87 GLU A N 1
ATOM 737 C CA . GLU A 1 87 ? -4.411 -0.676 -14.279 1.00 96.75 87 GLU A CA 1
ATOM 738 C C . GLU A 1 87 ? -3.427 -0.873 -13.115 1.00 96.75 87 GLU A C 1
ATOM 740 O O . GLU A 1 87 ? -3.522 -1.881 -12.425 1.00 96.75 87 GLU A O 1
ATOM 745 N N . ASP A 1 88 ? -2.601 0.129 -12.791 1.00 96.69 88 ASP A N 1
ATOM 746 C CA . ASP A 1 88 ? -1.664 0.060 -11.658 1.00 96.69 88 ASP A CA 1
ATOM 747 C C . ASP A 1 88 ? -2.377 -0.070 -10.295 1.00 96.69 88 ASP A C 1
ATOM 749 O O . ASP A 1 88 ? -1.910 -0.776 -9.399 1.00 96.69 88 ASP A O 1
ATOM 753 N N . GLU A 1 89 ? -3.529 0.589 -10.120 1.00 97.56 89 GLU A N 1
ATOM 754 C CA . GLU A 1 89 ? -4.385 0.443 -8.934 1.00 97.56 89 GLU A CA 1
ATOM 755 C C . GLU A 1 89 ? -4.925 -0.991 -8.802 1.00 97.56 89 GLU A C 1
ATOM 757 O O . GLU A 1 89 ? -4.871 -1.590 -7.721 1.00 97.56 89 GLU A O 1
ATOM 762 N N . LYS A 1 90 ? -5.423 -1.562 -9.905 1.00 97.81 90 LYS A N 1
ATOM 763 C CA . LYS A 1 90 ? -5.921 -2.945 -9.936 1.00 97.81 90 LYS A CA 1
ATOM 764 C C . LYS A 1 90 ? -4.800 -3.943 -9.687 1.00 97.81 90 LYS A C 1
ATOM 766 O O . LYS A 1 90 ? -5.002 -4.891 -8.931 1.00 97.81 90 LYS A O 1
ATOM 771 N N . ASP A 1 91 ? -3.633 -3.718 -10.279 1.00 96.81 91 ASP A N 1
ATOM 772 C CA . ASP A 1 91 ? -2.455 -4.554 -10.085 1.00 96.81 91 ASP A CA 1
ATOM 773 C C . ASP A 1 91 ? -2.002 -4.519 -8.629 1.00 96.81 91 ASP A C 1
ATOM 775 O O . ASP A 1 91 ? -1.827 -5.578 -8.034 1.00 96.81 91 ASP A O 1
ATOM 779 N N . LEU A 1 92 ? -1.937 -3.346 -7.990 1.00 97.44 92 LEU A N 1
ATOM 780 C CA . LEU A 1 92 ? -1.649 -3.256 -6.556 1.00 97.44 92 LEU A CA 1
ATOM 781 C C . LEU A 1 92 ? -2.657 -4.061 -5.717 1.00 97.44 92 LEU A C 1
ATOM 783 O O . LEU A 1 92 ? -2.258 -4.836 -4.844 1.00 97.44 92 LEU A O 1
ATOM 787 N N . LEU A 1 93 ? -3.960 -3.904 -5.969 1.00 97.88 93 LEU A N 1
ATOM 788 C CA . LEU A 1 93 ? -5.005 -4.645 -5.253 1.00 97.88 93 LEU A CA 1
ATOM 789 C C . LEU A 1 93 ? -4.881 -6.164 -5.457 1.00 97.88 93 LEU A C 1
ATOM 791 O O . LEU A 1 93 ? -5.044 -6.933 -4.502 1.00 97.88 93 LEU A O 1
ATOM 795 N N . ASN A 1 94 ? -4.568 -6.598 -6.680 1.00 97.81 94 ASN A N 1
ATOM 796 C CA . ASN A 1 94 ? -4.333 -8.000 -7.010 1.00 97.81 94 ASN A CA 1
ATOM 797 C C . ASN A 1 94 ? -3.085 -8.534 -6.301 1.00 97.81 94 ASN A C 1
ATOM 799 O O . ASN A 1 94 ? -3.177 -9.558 -5.627 1.00 97.81 9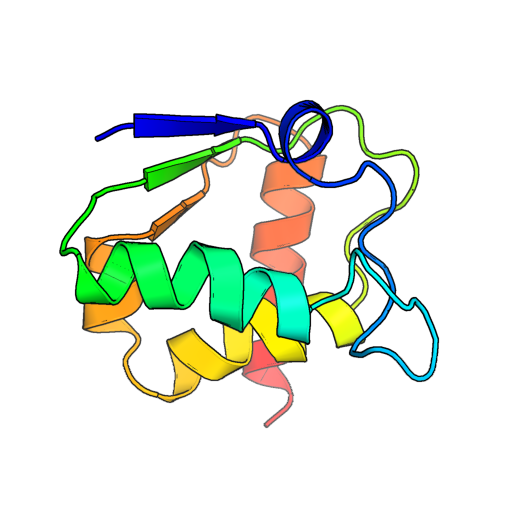4 ASN A O 1
ATOM 803 N N . THR A 1 95 ? -1.962 -7.817 -6.351 1.00 97.12 95 THR A N 1
ATOM 804 C CA . THR A 1 95 ? -0.719 -8.200 -5.669 1.00 97.12 95 THR A CA 1
ATOM 805 C C . THR A 1 95 ? -0.920 -8.292 -4.159 1.00 97.12 95 THR A C 1
ATOM 807 O O . THR A 1 95 ? -0.517 -9.281 -3.550 1.00 97.12 95 THR A O 1
ATOM 810 N N . ILE A 1 96 ? -1.624 -7.337 -3.534 1.00 97.81 96 ILE A N 1
ATOM 811 C CA . ILE A 1 96 ? -1.988 -7.420 -2.107 1.00 97.81 96 ILE A CA 1
ATOM 812 C C . ILE A 1 96 ? -2.766 -8.711 -1.830 1.00 97.81 96 ILE A C 1
ATOM 814 O O . ILE A 1 96 ? -2.453 -9.445 -0.891 1.00 97.81 96 ILE A O 1
ATOM 818 N N . LYS A 1 97 ? -3.783 -9.007 -2.646 1.00 97.44 97 LYS A N 1
ATOM 819 C CA . LYS A 1 97 ? -4.606 -10.209 -2.489 1.00 97.44 97 LYS A CA 1
ATOM 820 C C . LYS A 1 97 ? -3.779 -11.488 -2.635 1.00 97.44 97 LYS A C 1
ATOM 822 O O . LYS A 1 97 ? -3.956 -12.407 -1.836 1.00 97.44 97 LYS A O 1
ATOM 827 N N . GLU A 1 98 ? -2.899 -11.555 -3.628 1.00 97.31 98 GLU A N 1
ATOM 828 C CA . GLU A 1 98 ? -2.034 -12.710 -3.858 1.00 97.31 98 GLU A CA 1
ATOM 829 C C . GLU A 1 98 ? -1.030 -12.914 -2.728 1.00 97.31 98 GLU A C 1
ATOM 831 O O . GLU A 1 98 ? -0.902 -14.027 -2.223 1.00 97.31 98 GLU A O 1
ATOM 836 N N . VAL A 1 99 ? -0.348 -11.855 -2.288 1.00 96.88 99 VAL A N 1
ATOM 837 C CA . VAL A 1 99 ? 0.643 -11.928 -1.207 1.00 96.88 99 VAL A CA 1
ATOM 838 C C . VAL A 1 99 ? -0.015 -12.344 0.110 1.00 96.88 99 VAL A C 1
ATOM 840 O O . VAL A 1 99 ? 0.511 -13.207 0.813 1.00 96.88 99 VAL A O 1
ATOM 843 N N . LEU A 1 100 ? -1.198 -11.811 0.430 1.00 96.44 100 LEU A N 1
ATOM 844 C CA . LEU A 1 100 ? -1.952 -12.225 1.619 1.00 96.44 100 LEU A CA 1
ATOM 845 C C . LEU A 1 100 ? -2.408 -13.690 1.564 1.00 96.44 100 LEU A C 1
ATOM 847 O O . LEU A 1 100 ? -2.593 -14.304 2.613 1.00 96.44 100 LEU A O 1
ATOM 851 N N . ALA A 1 101 ? -2.586 -14.262 0.371 1.00 96.06 101 ALA A N 1
ATOM 852 C CA . ALA A 1 101 ? -2.968 -15.662 0.212 1.00 96.06 101 ALA A CA 1
ATOM 853 C C . ALA A 1 101 ? -1.800 -16.648 0.416 1.00 96.06 101 ALA A C 1
ATOM 855 O O . ALA A 1 101 ? -2.048 -17.839 0.603 1.00 96.06 101 ALA A O 1
ATOM 856 N N . ARG A 1 102 ? -0.541 -16.182 0.392 1.00 88.44 102 ARG A N 1
ATOM 857 C CA . ARG A 1 102 ? 0.670 -17.032 0.405 1.00 88.44 102 ARG A CA 1
ATOM 858 C C . ARG A 1 102 ? 1.165 -17.470 1.800 1.00 88.44 102 ARG A C 1
ATOM 860 O O . ARG A 1 102 ? 2.158 -18.184 1.851 1.00 88.44 102 ARG A O 1
ATOM 867 N N . GLN A 1 103 ? 0.418 -17.159 2.867 1.00 60.06 103 GLN A N 1
ATOM 868 C CA . GLN A 1 103 ? 0.706 -17.425 4.296 1.00 60.06 103 GLN A CA 1
ATOM 869 C C . GLN A 1 103 ? 1.850 -16.587 4.878 1.00 60.06 103 GLN A C 1
ATOM 871 O O . GLN A 1 103 ? 3.031 -16.953 4.714 1.00 60.06 103 GLN A O 1
#

Secondary structure (DSSP, 8-state):
-EEEEHHHHT-S----SSTTT-SSSSHHHHIIIIIHHHHHTT--EEEE----SSPPPHHHHIIIIIHHHHH-HHHHHHHEEE-SSSHHHHHHHHHHHHHHHT-

Foldseek 3Di:
DEEDECVVRAHLAAEALACVVPNARALQNCAPVPQVVQLVVVAAYEYEYDNRPHAHDLSSLCNHPLVVCVVPVVSSVSRYHYDCDYPSSVSSVVSSVVSNVPD